Protein AF-A0A317Z606-F1 (afdb_monomer_lite)

pLDDT: mean 93.19, std 7.45, range [58.28, 98.44]

Structure (mmCIF, N/CA/C/O backbone):
data_AF-A0A317Z606-F1
#
_entry.id   AF-A0A317Z606-F1
#
loop_
_atom_site.group_PDB
_atom_site.id
_atom_site.type_symbol
_atom_site.label_atom_id
_atom_site.label_alt_id
_atom_site.label_comp_id
_atom_site.label_asym_id
_atom_site.label_entity_id
_atom_site.label_seq_id
_atom_site.pdbx_PDB_ins_code
_atom_site.Cartn_x
_atom_site.Cartn_y
_atom_site.Cartn_z
_atom_site.occupancy
_atom_site.B_iso_or_equiv
_atom_site.auth_seq_id
_atom_site.auth_comp_id
_atom_site.auth_asym_id
_atom_site.auth_atom_id
_atom_site.pdbx_PDB_model_num
ATOM 1 N N . LYS A 1 1 ? -21.805 0.151 20.716 1.00 60.56 1 LYS A N 1
ATOM 2 C CA . LYS A 1 1 ? -20.351 -0.132 20.807 1.00 60.56 1 LYS A CA 1
ATOM 3 C C . LYS A 1 1 ? -20.203 -1.533 21.391 1.00 60.56 1 LYS A C 1
ATOM 5 O O . LYS A 1 1 ? -20.530 -1.691 22.556 1.00 60.56 1 LYS A O 1
ATOM 10 N N . ASN A 1 2 ? -19.767 -2.523 20.606 1.00 81.38 2 ASN A N 1
ATOM 11 C CA . ASN A 1 2 ? -19.697 -3.928 21.055 1.00 81.38 2 ASN A CA 1
ATOM 12 C C . ASN A 1 2 ? -18.261 -4.383 21.387 1.00 81.38 2 ASN A C 1
ATOM 14 O O . ASN A 1 2 ? -18.027 -5.568 21.568 1.00 81.38 2 ASN A O 1
ATOM 18 N N . GLY A 1 3 ? -17.292 -3.457 21.414 1.00 85.25 3 GLY A N 1
ATOM 19 C CA . GLY A 1 3 ? -15.875 -3.770 21.651 1.00 85.25 3 GLY A CA 1
ATOM 20 C C . GLY A 1 3 ? -15.146 -4.415 20.465 1.00 85.25 3 GLY A C 1
ATOM 21 O O . GLY A 1 3 ? -13.996 -4.808 20.606 1.00 85.25 3 GLY A O 1
ATOM 22 N N . VAL A 1 4 ? -15.792 -4.520 19.299 1.00 91.19 4 VAL A N 1
ATOM 23 C CA . VAL A 1 4 ? -15.198 -5.098 18.085 1.00 91.19 4 VAL A CA 1
ATOM 24 C C . VAL A 1 4 ? -14.323 -4.061 17.382 1.00 91.19 4 VAL A C 1
ATOM 26 O O . VAL A 1 4 ? -14.791 -2.959 17.092 1.00 91.19 4 VAL A O 1
ATOM 29 N N . LYS A 1 5 ? -13.076 -4.433 17.079 1.00 92.38 5 LYS A N 1
ATOM 30 C CA . LYS A 1 5 ? -12.179 -3.671 16.201 1.00 92.38 5 LYS A CA 1
ATOM 31 C C . LYS A 1 5 ? -12.402 -4.074 14.742 1.00 92.38 5 LYS A C 1
ATOM 33 O O . LYS A 1 5 ? -12.631 -5.248 14.459 1.00 92.38 5 LYS A O 1
ATOM 38 N N . ILE A 1 6 ? -12.318 -3.112 13.826 1.00 94.25 6 ILE A N 1
ATOM 39 C CA . ILE A 1 6 ? -12.500 -3.336 12.384 1.00 94.25 6 ILE A CA 1
ATOM 40 C C . ILE A 1 6 ? -11.162 -3.119 11.670 1.00 94.25 6 ILE A C 1
ATOM 42 O O . ILE A 1 6 ? -10.384 -2.248 12.052 1.00 94.25 6 ILE A O 1
ATOM 46 N N . ALA A 1 7 ? -10.899 -3.899 10.623 1.00 96.44 7 ALA A N 1
ATOM 47 C CA . ALA A 1 7 ? -9.808 -3.648 9.689 1.00 96.44 7 ALA A CA 1
ATOM 48 C C . ALA A 1 7 ? -10.387 -3.291 8.315 1.00 96.44 7 ALA A C 1
ATOM 50 O O . ALA A 1 7 ? -11.172 -4.058 7.756 1.00 96.44 7 ALA A O 1
ATOM 51 N N . LEU A 1 8 ? -10.011 -2.131 7.771 1.00 97.62 8 LEU A N 1
ATOM 52 C CA . LEU A 1 8 ? -10.349 -1.742 6.401 1.00 97.62 8 LEU A CA 1
ATOM 53 C C . LEU A 1 8 ? -9.197 -2.154 5.479 1.00 97.62 8 LEU A C 1
ATOM 55 O O . LEU A 1 8 ? -8.108 -1.598 5.587 1.00 97.62 8 LEU A O 1
ATOM 59 N N . ALA A 1 9 ? -9.434 -3.114 4.583 1.00 97.75 9 ALA A N 1
ATOM 60 C CA . ALA A 1 9 ? -8.416 -3.667 3.688 1.00 97.75 9 ALA A CA 1
ATOM 61 C C . ALA A 1 9 ? -8.648 -3.258 2.225 1.00 97.75 9 ALA A C 1
ATOM 63 O O . ALA A 1 9 ? -9.762 -3.383 1.712 1.00 97.75 9 ALA A O 1
ATOM 64 N N . SER A 1 10 ? -7.609 -2.764 1.544 1.00 97.75 10 SER A N 1
ATOM 65 C CA . SER A 1 10 ? -7.682 -2.359 0.133 1.00 97.75 10 SER A CA 1
ATOM 66 C C . SER A 1 10 ? -6.312 -2.343 -0.555 1.00 97.75 10 SER A C 1
ATOM 68 O O . SER A 1 10 ? -5.267 -2.244 0.085 1.00 97.75 10 SER A O 1
ATOM 70 N N . GLY A 1 11 ? -6.322 -2.372 -1.890 1.00 95.12 11 GLY A N 1
ATOM 71 C CA . GLY A 1 11 ? -5.149 -2.088 -2.723 1.00 95.12 11 GLY A CA 1
ATOM 72 C C . GLY A 1 11 ? -4.770 -0.608 -2.793 1.00 95.12 11 GLY A C 1
ATOM 73 O O . GLY A 1 11 ? -3.675 -0.281 -3.240 1.00 95.12 11 GLY A O 1
ATOM 74 N N . ARG A 1 12 ? -5.657 0.290 -2.349 1.00 95.12 12 ARG A N 1
ATOM 75 C CA . ARG A 1 12 ? -5.403 1.736 -2.327 1.00 95.12 12 ARG A CA 1
ATOM 76 C C . ARG A 1 12 ? -4.213 2.097 -1.420 1.00 95.12 12 ARG A C 1
ATOM 78 O O . ARG A 1 12 ? -3.956 1.382 -0.446 1.00 95.12 12 ARG A O 1
ATOM 85 N N . PRO A 1 13 ? -3.531 3.225 -1.690 1.00 94.69 13 PRO A N 1
ATOM 86 C CA . PRO A 1 13 ? -2.596 3.809 -0.736 1.00 94.69 13 PRO A CA 1
ATOM 87 C C . PRO A 1 13 ? -3.326 4.237 0.543 1.00 94.69 13 PRO A C 1
ATOM 89 O O . PRO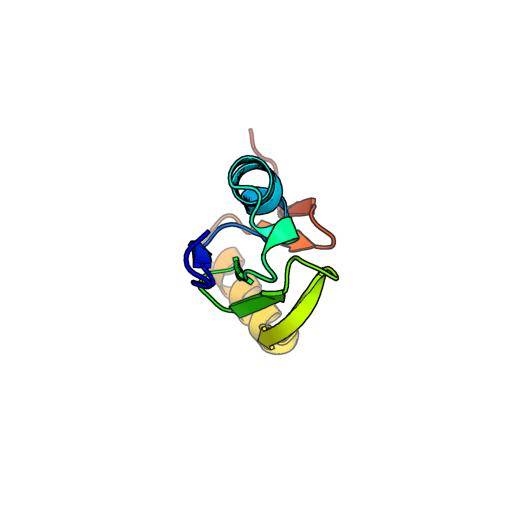 A 1 13 ? -4.528 4.514 0.518 1.00 94.69 13 PRO A O 1
ATOM 92 N N . THR A 1 14 ? -2.593 4.334 1.655 1.00 94.44 14 THR A N 1
ATOM 93 C CA . THR A 1 14 ? -3.138 4.707 2.975 1.00 94.44 14 THR A CA 1
ATOM 94 C C . THR A 1 14 ? -3.952 6.003 2.916 1.00 94.44 14 THR A C 1
ATOM 96 O O . THR A 1 14 ? -5.110 6.012 3.343 1.00 94.44 14 THR A O 1
ATOM 99 N N . ALA A 1 15 ? -3.412 7.062 2.300 1.00 93.50 15 ALA A N 1
ATOM 100 C CA . ALA A 1 15 ? -4.110 8.338 2.129 1.00 93.50 15 ALA A CA 1
ATOM 101 C C . ALA A 1 15 ? -5.461 8.199 1.402 1.00 93.50 15 ALA A C 1
ATOM 103 O O . ALA A 1 15 ? -6.447 8.829 1.783 1.00 93.50 15 ALA A O 1
ATOM 104 N N . GLY A 1 16 ? -5.552 7.297 0.418 1.00 93.81 16 GLY A N 1
ATOM 105 C CA . GLY A 1 16 ? -6.784 7.020 -0.330 1.00 93.81 16 GLY A CA 1
ATOM 106 C C . GLY A 1 16 ? -7.865 6.276 0.466 1.00 93.81 16 GLY A C 1
ATOM 107 O O . GLY A 1 16 ? -8.984 6.106 -0.030 1.00 93.81 16 GLY A O 1
ATOM 108 N N . MET A 1 17 ? -7.545 5.815 1.678 1.00 95.75 17 MET A N 1
ATOM 109 C CA . MET A 1 17 ? -8.450 5.090 2.576 1.00 95.75 17 MET A CA 1
ATOM 110 C C . MET A 1 17 ? -8.864 5.918 3.798 1.00 95.75 17 MET A C 1
ATOM 112 O O . MET A 1 17 ? -9.956 5.699 4.330 1.00 95.75 17 MET A O 1
ATOM 116 N N . LEU A 1 18 ? -8.037 6.886 4.217 1.00 94.44 18 LEU A N 1
ATOM 117 C CA . LEU A 1 18 ? -8.270 7.714 5.406 1.00 94.44 18 LEU A CA 1
ATOM 118 C C . LEU A 1 18 ? -9.664 8.371 5.441 1.00 94.44 18 LEU A C 1
ATOM 120 O O . LEU A 1 18 ? -10.326 8.241 6.472 1.00 94.44 18 LEU A O 1
ATOM 124 N N . PRO A 1 19 ? -10.191 8.984 4.357 1.00 95.62 19 PRO A N 1
ATOM 125 C CA . PRO A 1 19 ? -11.519 9.602 4.401 1.00 95.62 19 PRO A CA 1
ATOM 126 C C . PRO A 1 19 ? -12.640 8.611 4.744 1.00 95.62 19 PRO A C 1
ATOM 128 O O . PRO A 1 19 ? -13.557 8.937 5.495 1.00 95.62 19 PRO A O 1
ATOM 131 N N . THR A 1 20 ? -12.550 7.379 4.228 1.00 96.75 20 THR A N 1
ATOM 132 C CA . THR A 1 20 ? -13.535 6.321 4.510 1.00 96.75 20 THR A CA 1
ATOM 133 C C . THR A 1 20 ? -13.392 5.802 5.939 1.00 96.75 20 THR A C 1
ATOM 135 O O . THR A 1 20 ? -14.385 5.590 6.625 1.00 96.75 20 THR A O 1
ATOM 138 N N . ALA A 1 21 ? -12.164 5.635 6.430 1.00 96.25 21 ALA A N 1
ATOM 139 C CA . ALA A 1 21 ? -11.943 5.196 7.803 1.00 96.25 21 ALA A CA 1
ATOM 140 C C . ALA A 1 21 ? -12.435 6.224 8.839 1.00 96.25 21 ALA A C 1
ATOM 142 O O . ALA A 1 21 ? -13.066 5.847 9.830 1.00 96.25 21 ALA A O 1
ATOM 143 N N . LYS A 1 22 ? -12.207 7.520 8.586 1.00 94.81 22 LYS A N 1
ATOM 144 C CA . LYS A 1 22 ? -12.697 8.614 9.438 1.00 94.81 22 LYS A CA 1
ATOM 145 C C . LYS A 1 22 ? -14.224 8.733 9.404 1.00 94.81 22 LYS A C 1
ATOM 147 O O . LYS A 1 22 ? -14.830 8.927 10.453 1.00 94.81 22 LYS A O 1
ATOM 152 N N . SER A 1 23 ? -14.876 8.552 8.248 1.00 96.56 23 SER A N 1
ATOM 153 C CA . SER A 1 23 ? -16.351 8.580 8.180 1.00 96.56 23 SER A CA 1
ATOM 154 C C . SER A 1 23 ? -17.003 7.434 8.966 1.00 96.56 23 SER A C 1
ATOM 156 O O . SER A 1 23 ? -18.087 7.600 9.527 1.00 96.56 23 SER A O 1
ATOM 158 N N . LEU A 1 24 ? -16.305 6.301 9.079 1.00 94.62 24 LEU A N 1
ATOM 159 C CA . LEU A 1 24 ? -16.679 5.158 9.913 1.00 94.62 24 LEU A CA 1
ATOM 160 C C . LEU A 1 24 ? -16.224 5.290 11.380 1.00 94.62 24 LEU A C 1
ATOM 162 O O . LEU A 1 24 ? -16.459 4.372 12.169 1.00 94.62 24 LEU A O 1
ATOM 166 N N . LYS A 1 25 ? -15.595 6.415 11.756 1.00 93.94 25 LYS A N 1
ATOM 167 C CA . LYS A 1 25 ? -15.069 6.712 13.102 1.00 93.94 25 LYS A CA 1
ATOM 168 C C . LYS A 1 25 ? -14.075 5.679 13.626 1.00 93.94 25 LYS A C 1
ATOM 170 O O . LYS A 1 25 ? -13.983 5.448 14.828 1.00 93.94 25 LYS A O 1
ATOM 175 N N . MET A 1 26 ? -13.360 5.002 12.733 1.00 95.56 26 MET A N 1
ATOM 176 C CA . MET A 1 26 ? -12.484 3.881 13.086 1.00 95.56 26 MET A CA 1
ATOM 177 C C . MET A 1 26 ? -11.330 4.290 14.022 1.00 95.56 26 MET A C 1
ATOM 179 O O . MET A 1 26 ? -10.876 3.489 14.843 1.00 95.56 26 MET A O 1
ATOM 183 N N . ASP A 1 27 ? -10.895 5.544 13.943 1.00 94.25 27 ASP A N 1
ATOM 184 C CA . ASP A 1 27 ? -9.901 6.161 14.820 1.00 94.25 27 ASP A CA 1
ATOM 185 C C . ASP A 1 27 ? -10.356 6.267 16.284 1.00 94.25 27 ASP A C 1
ATOM 187 O O . ASP A 1 27 ? -9.539 6.097 17.187 1.00 94.25 27 ASP A O 1
ATOM 191 N N . GLU A 1 28 ? -11.659 6.412 16.549 1.00 93.19 28 GLU A N 1
ATOM 192 C CA . GLU A 1 28 ? -12.215 6.422 17.914 1.00 93.19 28 GLU A CA 1
ATOM 193 C C . GLU A 1 28 ? -12.206 5.033 18.594 1.00 93.19 28 GLU A C 1
ATOM 195 O O . GLU A 1 28 ? -12.527 4.912 19.781 1.00 93.19 28 GLU A O 1
ATOM 200 N N . PHE A 1 29 ? -11.890 3.966 17.849 1.00 92.81 29 PHE A N 1
ATOM 201 C CA . PHE A 1 29 ? -12.024 2.574 18.299 1.00 92.81 29 PHE A CA 1
ATOM 202 C C . PHE A 1 29 ? -10.721 1.768 18.265 1.00 92.81 29 PHE A C 1
ATOM 204 O O . PHE A 1 29 ? -10.768 0.554 18.473 1.00 92.81 29 PHE A O 1
ATOM 211 N N . GLY A 1 30 ? -9.575 2.399 17.981 1.00 90.38 30 GLY A N 1
ATOM 212 C CA . GLY A 1 30 ? -8.295 1.689 17.829 1.00 90.38 30 GLY A CA 1
ATOM 213 C C . GLY A 1 30 ? -8.362 0.608 16.745 1.00 90.38 30 GLY A C 1
ATOM 214 O O . GLY A 1 30 ? -7.903 -0.516 16.951 1.00 90.38 30 GLY A O 1
ATOM 215 N N . SER A 1 31 ? -9.062 0.919 15.649 1.00 96.44 31 SER A N 1
ATOM 216 C CA . SER A 1 31 ? -9.210 0.060 14.469 1.00 96.44 31 SER A CA 1
ATOM 217 C C . SER A 1 31 ? -8.022 0.223 13.513 1.00 96.44 31 SER A C 1
ATOM 219 O O . SER A 1 31 ? -7.155 1.070 13.727 1.00 96.44 31 SER A O 1
ATOM 221 N N . TYR A 1 32 ? -7.987 -0.576 12.445 1.00 97.88 32 TYR A N 1
ATOM 222 C CA . TYR A 1 32 ? -6.820 -0.687 11.567 1.00 97.88 32 TYR A CA 1
ATOM 223 C C . TYR A 1 32 ? -7.147 -0.375 10.102 1.00 97.88 32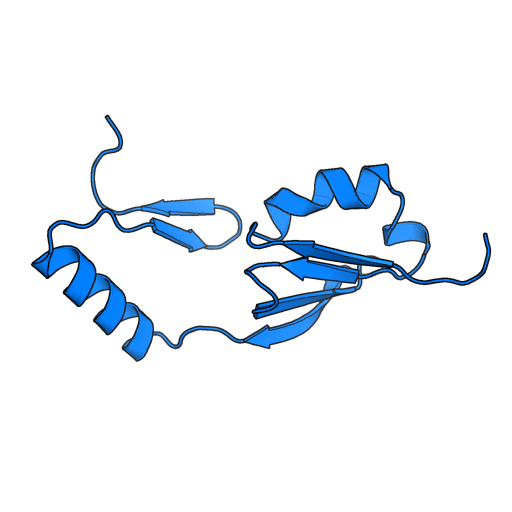 TYR A C 1
ATOM 225 O O . TYR A 1 32 ? -8.254 -0.643 9.623 1.00 97.88 32 TYR A O 1
ATOM 233 N N . ILE A 1 33 ? -6.155 0.133 9.370 1.00 97.94 33 ILE A N 1
ATOM 234 C CA . ILE A 1 33 ? -6.146 0.158 7.900 1.00 97.94 33 ILE A CA 1
ATOM 235 C C . ILE A 1 33 ? -5.069 -0.802 7.411 1.00 97.94 33 ILE A C 1
ATOM 237 O O . ILE A 1 33 ? -3.949 -0.759 7.906 1.00 97.94 33 ILE A O 1
ATOM 241 N N . MET A 1 34 ? -5.405 -1.611 6.408 1.00 98.06 34 MET A N 1
ATOM 242 C CA . MET A 1 34 ? -4.483 -2.434 5.629 1.00 98.06 34 MET A CA 1
ATOM 243 C C . MET A 1 34 ? -4.471 -1.934 4.179 1.00 98.06 34 MET A C 1
ATOM 245 O O . MET A 1 34 ? -5.379 -2.237 3.400 1.00 98.06 34 MET A O 1
ATOM 249 N N . SER A 1 35 ? -3.459 -1.148 3.829 1.00 96.81 35 SER A N 1
ATOM 250 C CA . SER A 1 35 ? -3.279 -0.540 2.507 1.00 96.81 35 SER A CA 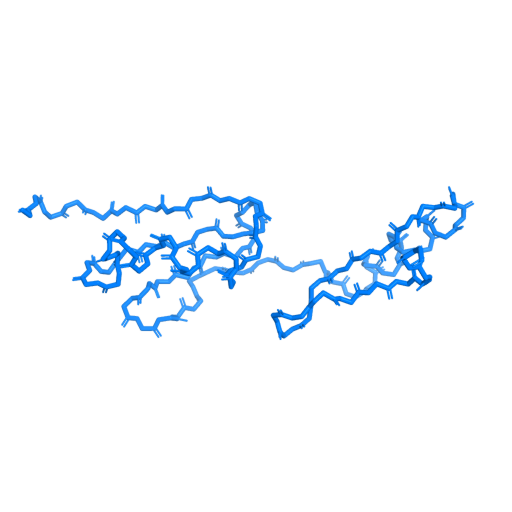1
ATOM 251 C C . SER A 1 35 ? -2.298 -1.334 1.644 1.00 96.81 35 SER A C 1
ATOM 253 O O . SER A 1 35 ? -1.665 -2.288 2.111 1.00 96.81 35 SER A O 1
ATOM 255 N N . TYR A 1 36 ? -2.185 -0.965 0.363 1.00 96.06 36 TYR A N 1
ATOM 256 C CA . TYR A 1 36 ? -1.259 -1.589 -0.592 1.00 96.06 36 TYR A CA 1
ATOM 257 C C . TYR A 1 36 ? -1.396 -3.123 -0.644 1.00 96.06 36 TYR A C 1
ATOM 259 O O . TYR A 1 36 ? -0.406 -3.852 -0.624 1.00 96.06 36 TYR A O 1
ATOM 267 N N . ASN A 1 37 ? -2.635 -3.628 -0.643 1.00 96.31 37 ASN A N 1
ATOM 268 C CA . ASN A 1 37 ? -2.947 -5.064 -0.600 1.00 96.31 37 ASN A CA 1
ATOM 269 C C . ASN A 1 37 ? -2.372 -5.781 0.638 1.00 96.31 37 ASN A C 1
ATOM 271 O O . ASN A 1 37 ? -2.006 -6.953 0.577 1.00 96.31 37 ASN A O 1
ATOM 275 N N . GLY A 1 38 ? -2.297 -5.077 1.769 1.00 96.38 38 GLY A N 1
ATOM 276 C CA . GLY A 1 38 ? -1.779 -5.602 3.033 1.00 96.38 38 GLY A CA 1
ATOM 277 C C . GLY A 1 38 ? -0.274 -5.415 3.222 1.00 96.38 38 GLY A C 1
ATOM 278 O O . GLY A 1 38 ? 0.262 -5.864 4.232 1.00 96.38 38 GLY A O 1
ATOM 279 N N . ALA A 1 39 ? 0.419 -4.741 2.299 1.00 96.75 39 ALA A N 1
ATOM 280 C CA . ALA A 1 39 ? 1.837 -4.437 2.466 1.00 96.75 39 ALA A CA 1
ATOM 281 C C . ALA A 1 39 ? 2.093 -3.408 3.583 1.00 96.75 39 ALA A C 1
ATOM 283 O O . ALA A 1 39 ? 3.192 -3.375 4.132 1.00 96.75 39 ALA A O 1
ATOM 284 N N . GLN A 1 40 ? 1.095 -2.604 3.965 1.00 96.81 40 GLN A N 1
ATOM 285 C CA . GLN A 1 40 ? 1.177 -1.732 5.136 1.00 96.81 40 GLN A CA 1
ATOM 286 C C . GLN A 1 40 ? -0.085 -1.841 5.993 1.00 96.81 40 GLN A C 1
ATOM 288 O O . GLN A 1 40 ? -1.200 -1.754 5.483 1.00 96.81 40 GLN A O 1
ATOM 293 N N . THR A 1 41 ? 0.107 -1.972 7.305 1.00 97.94 41 THR A N 1
ATOM 294 C CA . THR A 1 41 ? -0.958 -1.910 8.310 1.00 97.94 41 THR A CA 1
ATOM 295 C C . THR A 1 41 ? -0.668 -0.766 9.267 1.00 97.94 41 THR A C 1
ATOM 297 O O . THR A 1 41 ? 0.446 -0.684 9.790 1.00 97.94 41 THR A O 1
ATOM 300 N N . ILE A 1 42 ? -1.661 0.085 9.520 1.00 97.19 42 ILE A N 1
ATOM 301 C CA . ILE A 1 42 ? -1.583 1.145 10.532 1.00 97.19 42 ILE A CA 1
ATOM 302 C C . ILE A 1 42 ? -2.690 0.991 11.579 1.00 97.19 42 ILE A C 1
ATOM 304 O O . ILE A 1 42 ? -3.802 0.566 11.247 1.00 97.19 42 ILE A O 1
ATOM 308 N N . GLU A 1 43 ? -2.399 1.352 12.826 1.00 97.19 43 GLU A N 1
ATOM 309 C CA . GLU A 1 43 ? -3.413 1.572 13.860 1.00 97.19 43 GLU A CA 1
ATOM 310 C C . GLU A 1 43 ? -3.899 3.024 13.791 1.00 97.19 43 GLU A C 1
ATOM 312 O O . GLU A 1 43 ? -3.110 3.962 13.786 1.00 97.19 43 GLU A O 1
ATOM 317 N N . LEU A 1 44 ? -5.212 3.239 13.712 1.00 95.12 44 LEU A N 1
ATOM 318 C CA . LEU A 1 44 ? -5.768 4.569 13.435 1.00 95.12 44 LEU A CA 1
ATOM 319 C C . LEU A 1 44 ? -5.824 5.512 14.637 1.00 95.12 44 LEU A C 1
ATOM 321 O O . LEU A 1 44 ? -6.019 6.709 14.445 1.00 95.12 44 LEU A O 1
ATOM 325 N N . SER A 1 45 ? -5.709 4.999 15.863 1.00 92.00 45 SER A N 1
ATOM 326 C CA . SER A 1 45 ? -5.786 5.834 17.069 1.00 92.00 45 SER A CA 1
ATOM 327 C C . SER A 1 45 ? -4.558 6.722 17.261 1.00 92.00 45 SER A C 1
ATOM 329 O O . SER A 1 45 ? -4.664 7.780 17.874 1.00 92.00 45 SER A O 1
ATOM 331 N N . ASN A 1 46 ? -3.402 6.286 16.762 1.00 92.94 46 ASN A N 1
ATOM 332 C CA . ASN A 1 46 ? -2.122 6.990 16.857 1.00 92.94 46 ASN A CA 1
ATOM 333 C C . ASN A 1 46 ? -1.378 7.071 15.511 1.00 92.94 46 ASN A C 1
ATOM 335 O O . ASN A 1 46 ? -0.278 7.611 15.466 1.00 92.94 46 ASN A O 1
ATOM 339 N N . GLU A 1 47 ? -1.972 6.535 14.440 1.00 91.31 47 GLU A N 1
ATOM 340 C CA . GLU A 1 47 ? -1.403 6.465 13.087 1.00 91.31 47 GLU A CA 1
ATOM 341 C C . GLU A 1 47 ? -0.058 5.715 13.024 1.00 91.31 47 GLU A C 1
ATOM 343 O O . GLU A 1 47 ? 0.740 5.897 12.104 1.00 91.31 47 GLU A O 1
ATOM 348 N N . GLU A 1 48 ? 0.185 4.818 13.984 1.00 96.06 48 GLU A N 1
ATOM 349 C CA . GLU A 1 48 ? 1.403 4.019 14.055 1.00 96.06 48 GLU A CA 1
ATOM 350 C C . GLU A 1 48 ? 1.393 2.890 13.019 1.00 96.06 48 GLU A C 1
ATOM 352 O O . GLU A 1 48 ? 0.394 2.193 12.815 1.00 96.06 48 GLU A O 1
ATOM 357 N N . VAL A 1 49 ? 2.541 2.676 12.376 1.00 96.69 49 VAL A N 1
ATOM 358 C CA . VAL A 1 49 ? 2.753 1.559 11.455 1.00 96.69 49 VAL A CA 1
ATOM 359 C C . VAL A 1 49 ? 2.983 0.277 12.250 1.00 96.69 49 VAL A C 1
ATOM 361 O O . VAL A 1 49 ? 4.049 0.068 12.818 1.00 96.69 49 VAL A O 1
ATOM 364 N N . VAL A 1 50 ? 1.996 -0.617 12.223 1.00 97.25 50 VAL A N 1
ATOM 365 C CA . VAL A 1 50 ? 2.041 -1.926 12.897 1.00 97.25 50 VAL A CA 1
ATOM 366 C C . VAL A 1 50 ? 2.859 -2.937 12.093 1.00 97.25 50 VAL A C 1
ATOM 368 O O . VAL A 1 50 ? 3.570 -3.771 12.648 1.00 97.25 50 VAL A O 1
ATOM 371 N N . SER A 1 51 ? 2.755 -2.883 10.764 1.00 97.44 51 SER A N 1
ATOM 372 C CA . SER A 1 51 ? 3.525 -3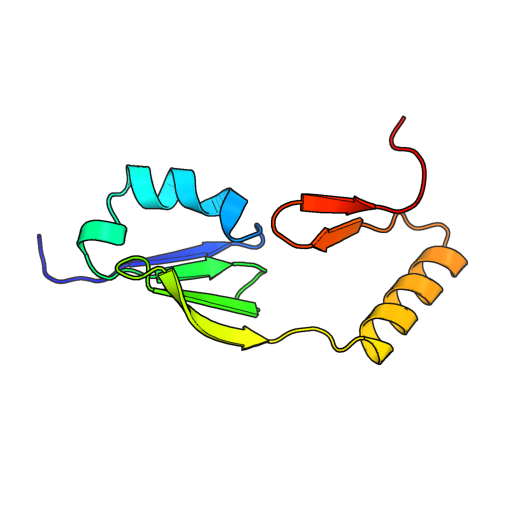.745 9.868 1.00 97.44 51 SER A CA 1
ATOM 373 C C . SER A 1 51 ? 3.756 -3.056 8.536 1.00 97.44 51 SER A C 1
ATOM 375 O O . SER A 1 51 ? 2.833 -2.446 7.993 1.00 97.44 51 SER A O 1
ATOM 377 N N . LYS A 1 52 ? 4.948 -3.217 7.966 1.00 96.88 52 LYS A N 1
ATOM 378 C CA . LYS A 1 52 ? 5.275 -2.702 6.639 1.00 96.88 52 LYS A CA 1
ATOM 379 C C . LYS A 1 52 ? 6.189 -3.672 5.908 1.00 96.88 52 LYS A C 1
ATOM 381 O O . LYS A 1 52 ? 7.183 -4.132 6.464 1.00 96.88 52 LYS A O 1
ATOM 386 N N . LYS A 1 53 ? 5.856 -3.953 4.656 1.00 96.81 53 LYS A N 1
ATOM 387 C CA . LYS A 1 53 ? 6.682 -4.691 3.711 1.00 96.81 53 LYS A CA 1
ATOM 388 C C . LYS A 1 53 ? 6.818 -3.847 2.456 1.00 96.81 53 LYS A C 1
ATOM 390 O O . LYS A 1 53 ? 5.821 -3.509 1.828 1.00 96.81 53 LYS A O 1
ATOM 395 N N . VAL A 1 54 ? 8.047 -3.499 2.111 1.00 94.31 54 VAL A N 1
ATOM 396 C CA . VAL A 1 54 ? 8.353 -2.729 0.905 1.00 94.31 54 VAL A CA 1
ATOM 397 C C . VAL A 1 54 ? 9.008 -3.626 -0.134 1.00 94.31 54 VAL A C 1
ATOM 399 O O . VAL A 1 54 ? 9.533 -4.691 0.191 1.00 94.31 54 VAL A O 1
ATOM 402 N N . ILE A 1 55 ? 8.937 -3.199 -1.389 1.00 95.44 55 ILE A N 1
ATOM 403 C CA . ILE A 1 55 ? 9.816 -3.711 -2.435 1.00 95.44 55 ILE A CA 1
ATOM 404 C C . ILE A 1 55 ? 11.125 -2.938 -2.288 1.00 95.44 55 ILE A C 1
ATOM 406 O O . ILE A 1 55 ? 11.114 -1.707 -2.299 1.00 95.44 55 ILE A O 1
ATOM 410 N N . GLU A 1 56 ? 12.228 -3.655 -2.103 1.00 96.12 56 GLU A N 1
ATOM 411 C CA . GLU A 1 56 ? 13.550 -3.045 -2.000 1.00 96.12 56 GLU A CA 1
ATOM 412 C C . GLU A 1 56 ? 13.939 -2.366 -3.316 1.00 96.12 56 GLU A C 1
ATOM 414 O O . GLU A 1 56 ? 13.465 -2.726 -4.397 1.00 96.12 56 GLU A O 1
ATOM 419 N N . LYS A 1 57 ? 14.824 -1.369 -3.234 1.00 94.81 57 LYS A N 1
ATOM 420 C CA . LYS A 1 57 ? 15.185 -0.534 -4.389 1.00 94.81 57 LYS A CA 1
ATOM 421 C C . LYS A 1 57 ? 15.681 -1.359 -5.583 1.00 94.81 57 LYS A C 1
ATOM 423 O O . LYS A 1 57 ? 15.276 -1.091 -6.707 1.00 94.81 57 LYS A O 1
ATOM 428 N N . ALA A 1 58 ? 16.498 -2.384 -5.341 1.00 97.94 58 ALA A N 1
ATOM 429 C CA . ALA A 1 58 ? 17.042 -3.227 -6.403 1.00 97.94 58 ALA A CA 1
ATOM 430 C C . ALA A 1 58 ? 15.958 -4.043 -7.135 1.00 97.94 58 ALA A C 1
ATOM 432 O O . ALA A 1 58 ? 16.024 -4.213 -8.350 1.00 97.94 58 ALA A O 1
ATOM 433 N N . GLU A 1 59 ? 14.956 -4.559 -6.422 1.00 98.00 59 GLU A N 1
ATOM 434 C CA . GLU A 1 59 ? 13.800 -5.228 -7.021 1.00 98.00 59 GLU A CA 1
ATOM 435 C C . GLU A 1 59 ? 12.875 -4.245 -7.735 1.00 98.00 59 GLU A C 1
ATOM 437 O O . GLU A 1 59 ? 12.379 -4.563 -8.814 1.00 98.00 59 GLU A O 1
ATOM 442 N N . PHE A 1 60 ? 12.670 -3.054 -7.168 1.00 96.38 60 PHE A N 1
ATOM 443 C CA . PHE A 1 60 ? 11.893 -1.999 -7.811 1.00 96.38 60 PHE A CA 1
ATOM 444 C C . PHE A 1 60 ? 12.508 -1.606 -9.158 1.00 96.38 60 PHE A C 1
ATOM 446 O O . PHE A 1 60 ? 11.792 -1.556 -10.153 1.00 96.38 60 PHE A O 1
ATOM 453 N N . ASP A 1 61 ? 13.828 -1.417 -9.215 1.00 96.81 61 ASP A N 1
ATOM 454 C CA . ASP A 1 61 ? 14.528 -1.059 -10.453 1.00 96.81 61 ASP A CA 1
ATOM 455 C C . ASP A 1 61 ? 14.354 -2.135 -11.535 1.00 96.81 61 ASP A C 1
ATOM 457 O O . ASP A 1 61 ? 14.042 -1.805 -12.674 1.00 96.81 61 ASP A O 1
ATOM 461 N N . LYS A 1 62 ? 14.404 -3.425 -11.171 1.00 98.44 62 LYS A N 1
ATOM 462 C CA . LYS A 1 62 ? 14.122 -4.527 -12.112 1.00 98.44 62 LYS A CA 1
ATOM 463 C C . LYS A 1 62 ? 12.697 -4.490 -12.668 1.00 98.44 62 LYS A C 1
ATOM 465 O O . LYS A 1 62 ? 12.494 -4.816 -13.833 1.00 98.44 62 LYS A O 1
ATOM 470 N N . ILE A 1 63 ? 11.712 -4.134 -11.840 1.00 97.38 63 ILE A N 1
ATOM 471 C CA . ILE A 1 63 ? 10.314 -3.998 -12.276 1.00 97.38 63 ILE A CA 1
ATOM 472 C C . ILE A 1 63 ? 10.188 -2.826 -13.253 1.00 97.38 63 ILE A C 1
ATOM 474 O O . ILE A 1 63 ? 9.549 -2.967 -14.292 1.00 97.38 63 ILE A O 1
ATOM 478 N N . VAL A 1 64 ? 10.816 -1.691 -12.941 1.00 97.00 64 VAL A N 1
ATOM 479 C CA . VAL A 1 64 ? 10.793 -0.503 -13.803 1.00 97.00 64 VAL A CA 1
ATOM 480 C C . VAL A 1 64 ? 11.484 -0.775 -15.138 1.00 97.00 64 VAL A C 1
ATOM 482 O O . VAL A 1 64 ? 10.922 -0.444 -16.178 1.00 97.00 64 VAL A O 1
ATOM 485 N N . ASP A 1 65 ? 12.656 -1.412 -15.132 1.00 97.56 65 ASP A N 1
ATOM 486 C CA . ASP A 1 65 ? 13.387 -1.750 -16.357 1.00 97.56 65 ASP A CA 1
ATOM 487 C C . ASP A 1 65 ? 12.577 -2.697 -17.252 1.00 97.56 65 ASP A C 1
ATOM 489 O O . ASP A 1 65 ? 12.470 -2.457 -18.454 1.00 97.56 65 ASP A O 1
ATOM 493 N N . PHE A 1 66 ? 11.919 -3.703 -16.663 1.00 97.88 66 PHE A N 1
ATOM 494 C CA . PHE A 1 66 ? 10.979 -4.564 -17.384 1.00 97.88 66 PHE A CA 1
ATOM 495 C C . PHE A 1 66 ? 9.827 -3.756 -17.998 1.00 97.88 66 PHE A C 1
ATOM 497 O O . PHE A 1 66 ? 9.499 -3.925 -19.170 1.00 97.88 66 PHE A O 1
ATOM 504 N N . CYS A 1 67 ? 9.210 -2.849 -17.237 1.00 96.94 67 CYS A N 1
ATOM 505 C CA . CYS A 1 67 ? 8.139 -2.006 -17.763 1.00 96.94 67 CYS A CA 1
ATOM 506 C C . CYS A 1 67 ? 8.612 -1.131 -18.932 1.00 96.94 67 CYS A C 1
ATOM 508 O O . CYS A 1 67 ? 7.900 -1.043 -19.928 1.00 96.94 67 CYS A O 1
ATOM 510 N N . ARG A 1 68 ? 9.812 -0.544 -18.849 1.00 94.94 68 ARG A N 1
ATOM 511 C CA . ARG A 1 68 ? 10.403 0.254 -19.935 1.00 94.94 68 ARG A CA 1
ATOM 512 C C . ARG A 1 68 ? 10.662 -0.574 -21.189 1.00 94.94 68 ARG A C 1
ATOM 514 O O . ARG A 1 68 ? 10.316 -0.127 -22.277 1.00 94.94 68 ARG A O 1
ATOM 521 N N . GLU A 1 69 ? 11.230 -1.772 -21.041 1.00 97.88 69 GLU A N 1
ATOM 522 C CA . GLU A 1 69 ? 11.481 -2.698 -22.159 1.00 97.88 69 GLU A CA 1
ATOM 523 C C . GLU A 1 69 ? 10.186 -3.077 -22.895 1.00 97.88 69 GLU A C 1
ATOM 525 O O . GLU A 1 69 ? 10.189 -3.264 -24.110 1.00 97.88 69 GLU A O 1
ATOM 530 N N . HIS A 1 70 ? 9.074 -3.151 -22.163 1.00 97.38 70 HIS A N 1
ATOM 531 C CA . HIS A 1 70 ? 7.765 -3.536 -22.685 1.00 97.38 70 HIS A CA 1
ATOM 532 C C . HIS A 1 70 ? 6.817 -2.360 -22.958 1.00 97.38 70 HIS A C 1
ATOM 534 O O . HIS A 1 70 ? 5.628 -2.593 -23.176 1.00 97.38 70 HIS A O 1
ATOM 540 N N . GL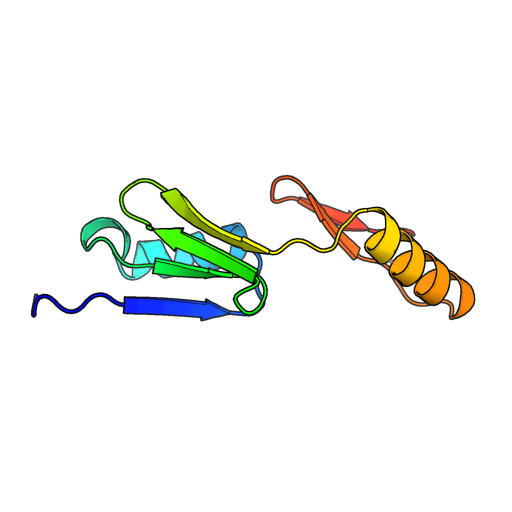U A 1 71 ? 7.317 -1.121 -22.940 1.00 95.00 71 GLU A N 1
ATOM 541 C CA . GLU A 1 71 ? 6.521 0.091 -23.192 1.00 95.00 71 GLU A CA 1
ATOM 542 C C . GLU A 1 71 ? 5.283 0.205 -22.272 1.00 95.00 71 GLU A C 1
ATOM 544 O O . GLU A 1 71 ? 4.217 0.687 -22.660 1.00 95.00 71 GLU A O 1
ATOM 549 N N . LEU A 1 72 ? 5.412 -0.255 -21.024 1.00 94.12 72 LEU A N 1
ATOM 550 C CA . LEU A 1 72 ? 4.371 -0.184 -20.002 1.00 94.12 72 LEU A CA 1
ATOM 551 C C . LEU A 1 72 ? 4.510 1.099 -19.179 1.00 94.12 72 LEU A C 1
ATOM 553 O O . LEU A 1 72 ? 5.593 1.435 -18.703 1.00 94.12 72 LEU A O 1
ATOM 557 N N . PHE A 1 73 ? 3.386 1.778 -18.941 1.00 94.31 73 PHE A N 1
ATOM 558 C CA . PHE A 1 73 ? 3.338 2.958 -18.080 1.00 94.31 73 PHE A CA 1
ATOM 559 C C . PHE A 1 73 ? 3.706 2.609 -16.633 1.00 94.31 73 PHE A C 1
ATOM 561 O O . PHE A 1 73 ? 3.139 1.689 -16.036 1.00 94.31 73 PHE A O 1
ATOM 568 N N . VAL A 1 74 ? 4.630 3.376 -16.056 1.00 94.75 74 VAL A N 1
ATOM 569 C CA . VAL A 1 74 ? 5.134 3.167 -14.697 1.00 94.75 74 VAL A CA 1
ATOM 570 C C . VAL A 1 74 ? 4.576 4.238 -13.774 1.00 94.75 74 VAL A C 1
ATOM 572 O O . VAL A 1 74 ? 4.719 5.431 -14.031 1.00 94.75 74 VAL A O 1
ATOM 575 N N . LEU A 1 75 ? 4.000 3.803 -12.655 1.00 94.69 75 LEU A N 1
ATOM 576 C CA . LEU A 1 75 ? 3.586 4.672 -11.560 1.00 94.69 75 LEU A CA 1
ATOM 577 C C . LEU A 1 75 ? 3.892 4.024 -10.210 1.00 94.69 75 LEU A C 1
ATOM 579 O O . LEU A 1 75 ? 3.863 2.801 -10.066 1.00 94.69 75 LEU A O 1
ATOM 583 N N . THR A 1 76 ? 4.154 4.847 -9.203 1.00 93.88 76 THR A N 1
ATOM 584 C CA . THR A 1 76 ? 4.326 4.426 -7.811 1.00 93.88 76 THR A CA 1
ATOM 585 C C . THR A 1 76 ? 3.881 5.534 -6.856 1.00 93.88 76 THR A C 1
ATOM 587 O O . THR A 1 76 ? 3.512 6.631 -7.277 1.00 93.88 76 THR A O 1
ATOM 590 N N . TYR A 1 77 ? 3.907 5.246 -5.558 1.00 91.50 77 TYR A N 1
ATOM 591 C CA . TYR A 1 77 ? 3.560 6.191 -4.503 1.00 91.50 77 TYR A CA 1
ATOM 592 C C . TYR A 1 77 ? 4.810 6.609 -3.728 1.00 91.50 77 TYR A C 1
ATOM 594 O O . TYR A 1 77 ? 5.599 5.758 -3.311 1.00 91.50 77 TYR A O 1
ATOM 602 N N . HIS A 1 78 ? 4.961 7.908 -3.489 1.00 89.19 78 HIS A N 1
ATOM 603 C CA . HIS A 1 78 ? 6.006 8.473 -2.641 1.00 89.19 78 HIS A CA 1
ATOM 604 C C . HIS A 1 78 ? 5.416 9.617 -1.818 1.00 89.19 78 HIS A C 1
ATOM 606 O O . HIS A 1 78 ? 4.836 10.535 -2.389 1.00 89.19 78 HIS A O 1
ATOM 612 N N . ASP A 1 79 ? 5.513 9.536 -0.491 1.00 85.25 79 ASP A N 1
ATOM 613 C CA . ASP A 1 79 ? 4.993 10.552 0.438 1.00 85.25 79 ASP A CA 1
ATOM 614 C C . ASP A 1 79 ? 3.557 11.011 0.109 1.00 85.25 79 ASP A C 1
ATOM 616 O O . ASP A 1 79 ? 3.274 12.193 -0.055 1.00 85.25 79 ASP A O 1
ATOM 620 N N . ASP A 1 80 ? 2.653 10.038 -0.056 1.00 80.06 80 ASP A N 1
ATOM 621 C CA . ASP A 1 80 ? 1.239 10.226 -0.428 1.00 80.06 80 ASP A CA 1
ATOM 622 C C . ASP A 1 80 ? 0.982 10.899 -1.791 1.00 80.06 80 ASP A C 1
ATOM 624 O O . ASP A 1 80 ? -0.165 11.173 -2.151 1.00 80.06 80 ASP A O 1
ATOM 628 N N . THR A 1 81 ? 2.023 11.085 -2.601 1.00 87.44 81 THR A N 1
ATOM 629 C CA . THR A 1 81 ? 1.918 11.532 -3.992 1.00 87.44 81 THR A CA 1
ATOM 630 C C . THR A 1 81 ? 2.093 10.376 -4.966 1.00 87.44 81 THR A C 1
ATOM 632 O O . THR A 1 81 ? 2.806 9.407 -4.698 1.00 87.44 81 THR A O 1
ATOM 635 N N . ILE A 1 82 ? 1.413 10.468 -6.109 1.00 91.19 82 ILE A N 1
ATOM 636 C CA . ILE A 1 82 ? 1.627 9.555 -7.231 1.00 91.19 82 ILE A CA 1
ATOM 637 C C . ILE A 1 82 ? 2.770 10.126 -8.063 1.00 91.19 82 ILE A C 1
ATOM 639 O O . ILE A 1 82 ? 2.674 11.248 -8.558 1.00 91.19 82 ILE A O 1
ATOM 643 N N . ILE A 1 83 ? 3.828 9.340 -8.225 1.00 93.12 83 ILE A N 1
ATOM 644 C CA . ILE A 1 83 ? 4.921 9.624 -9.152 1.00 93.12 83 ILE A CA 1
ATOM 645 C C . ILE A 1 83 ? 4.775 8.670 -10.328 1.00 93.12 83 ILE A C 1
ATOM 647 O O . ILE A 1 83 ? 4.524 7.481 -10.135 1.00 93.12 83 ILE A O 1
ATOM 651 N N . TYR A 1 84 ? 4.940 9.182 -11.539 1.00 94.06 84 TYR A N 1
ATOM 652 C CA . TYR A 1 84 ? 4.875 8.392 -12.759 1.00 94.06 84 TYR A CA 1
ATOM 653 C C . TYR A 1 84 ? 5.954 8.823 -13.749 1.00 94.06 84 TYR A C 1
ATOM 655 O O . TYR A 1 84 ? 6.512 9.917 -13.642 1.00 94.06 84 TYR A O 1
ATOM 663 N N . GLU A 1 85 ? 6.264 7.937 -14.688 1.00 91.06 85 GLU A N 1
ATOM 664 C CA . GLU A 1 85 ? 7.188 8.198 -15.790 1.00 91.06 85 GLU A CA 1
ATOM 665 C C . GLU A 1 85 ? 6.395 8.410 -17.088 1.00 91.06 85 GLU A C 1
ATOM 667 O O . GLU A 1 85 ? 5.509 7.619 -17.408 1.00 91.06 85 GLU A O 1
ATOM 672 N N . GLY A 1 86 ? 6.720 9.473 -17.831 1.00 82.94 86 GLY A N 1
ATOM 673 C CA . GLY A 1 86 ? 6.055 9.840 -19.085 1.00 82.94 86 GLY A CA 1
ATOM 674 C C . GLY A 1 86 ? 5.031 10.966 -18.934 1.00 82.94 86 GLY A C 1
ATOM 675 O O . GLY A 1 86 ? 4.981 11.644 -17.911 1.00 82.94 86 GLY A O 1
ATOM 676 N N . GLU A 1 87 ? 4.229 11.174 -19.974 1.00 77.06 87 GLU A N 1
ATOM 677 C CA . GLU A 1 87 ? 3.094 12.101 -19.971 1.00 77.06 87 GLU A CA 1
ATOM 678 C C . GLU A 1 87 ? 1.791 11.303 -19.871 1.00 77.06 87 GLU A C 1
ATOM 680 O O . GLU A 1 87 ? 1.661 10.221 -20.449 1.00 77.06 87 GLU A O 1
ATOM 685 N N . HIS A 1 88 ? 0.833 11.823 -19.106 1.00 58.28 88 HIS A N 1
ATOM 686 C CA . HIS A 1 88 ? -0.508 11.262 -19.005 1.00 58.28 88 HIS A CA 1
ATOM 687 C C . HIS A 1 88 ? -1.475 12.178 -19.761 1.00 58.28 88 HIS A C 1
ATOM 689 O O . HIS A 1 88 ? -2.046 13.057 -19.131 1.00 58.28 88 HIS A O 1
ATOM 695 N N . GLU A 1 89 ? -1.571 11.961 -21.081 1.00 60.22 89 GLU A N 1
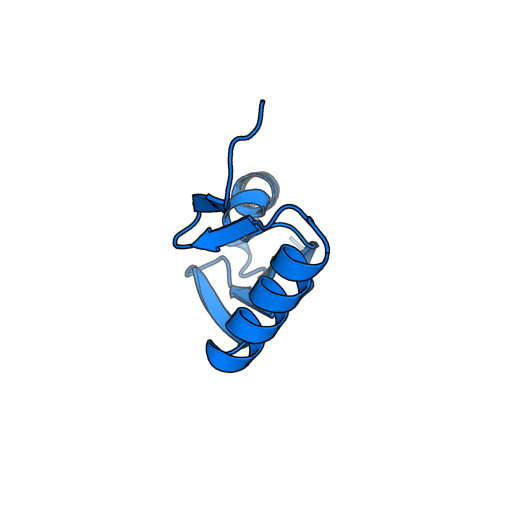ATOM 696 C CA . GLU A 1 89 ? -2.309 12.750 -22.103 1.00 60.22 89 GLU A CA 1
ATOM 697 C C . GLU A 1 89 ? -2.185 14.287 -22.063 1.00 60.22 89 GLU A C 1
ATOM 699 O O . GLU A 1 89 ? -2.612 14.948 -21.091 1.00 60.22 89 GLU A O 1
#

Organism: Staphylococcus pseudintermedius (NCBI:txid283734)

Secondary structure (DSSP, 8-state):
--S---EEE-SS-GGGTHHHHHHTTGGGGT-EEEEGGGTEEEETTTTEEEEE----HHHHHHHHHHHHHTT---EEEETTEEEESS---

Radius of gyration: 16.18 Å; chains: 1; bounding box: 37×18×45 Å

InterPro domains:
  IPR023214 HAD superfamily [G3DSA:3.40.50.1000] (1-85)
  IPR036412 HAD-like superfamily [SSF56784] (1-85)

Sequence (89 aa):
KNGVKIALASGRPTAGMLPTAKSLKMDEFGSYIMSYNGAQTIELSNEEVVSKKVIEKAEFDKIVDFCREHELFVLTYHDDTIIYEGEHE

Foldseek 3Di:
DPLDAEEAEDLADPVVCVVVCVVVVNLVRQHWYQYNRNQWIAGNVVRDTPHHDDDDPVNVVVVVVVCVVVVHWDWDDDPNDIDTPDDDD